Protein AF-U9UH08-F1 (afdb_monomer)

Structure (mmCIF, N/CA/C/O backbone):
data_AF-U9UH08-F1
#
_entry.id   AF-U9UH08-F1
#
loop_
_atom_site.group_PDB
_atom_site.id
_atom_site.type_symbol
_atom_site.label_atom_id
_atom_site.label_alt_id
_atom_site.label_comp_id
_atom_site.label_asym_id
_atom_site.label_entity_id
_atom_site.label_seq_id
_atom_site.pdbx_PDB_ins_code
_atom_site.Cartn_x
_atom_site.Cartn_y
_atom_site.Cartn_z
_atom_site.occupancy
_atom_site.B_iso_or_equiv
_atom_site.auth_seq_id
_atom_site.auth_comp_id
_atom_site.auth_asym_id
_atom_site.auth_atom_id
_atom_site.pdbx_PDB_model_num
ATOM 1 N N . ILE A 1 1 ? -5.313 3.548 11.427 1.00 95.50 1 ILE A N 1
ATOM 2 C CA . ILE A 1 1 ? -4.115 2.960 10.788 1.00 95.50 1 ILE A CA 1
ATOM 3 C C . ILE A 1 1 ? -4.482 2.598 9.361 1.00 95.50 1 ILE A C 1
ATOM 5 O O . ILE A 1 1 ? -5.520 1.977 9.152 1.00 95.50 1 ILE A O 1
ATOM 9 N N . ILE A 1 2 ? -3.665 3.035 8.407 1.00 97.38 2 ILE A N 1
ATOM 10 C CA . ILE A 1 2 ? -3.776 2.736 6.977 1.00 97.38 2 ILE A CA 1
ATOM 11 C C . ILE A 1 2 ? -2.430 2.154 6.556 1.00 97.38 2 ILE A C 1
ATOM 13 O O . ILE A 1 2 ? -1.393 2.650 6.990 1.00 97.38 2 ILE A O 1
ATOM 17 N N . GLY A 1 3 ? -2.432 1.110 5.736 1.00 97.56 3 GLY A N 1
ATOM 18 C CA . GLY A 1 3 ? -1.188 0.505 5.281 1.00 97.56 3 GLY A CA 1
ATOM 19 C C . GLY A 1 3 ? -1.388 -0.492 4.155 1.00 97.56 3 GLY A C 1
ATOM 20 O O . GLY A 1 3 ? -2.485 -0.654 3.619 1.00 97.56 3 GLY A O 1
ATOM 21 N N . GLY A 1 4 ? -0.310 -1.179 3.800 1.00 97.62 4 GLY A N 1
ATOM 22 C CA . GLY A 1 4 ? -0.351 -2.237 2.807 1.00 97.62 4 GLY A CA 1
ATOM 23 C C . GLY A 1 4 ? 0.892 -3.109 2.827 1.00 97.62 4 GLY A C 1
ATOM 24 O O . GLY A 1 4 ? 1.923 -2.752 3.392 1.00 97.62 4 GLY A O 1
ATOM 25 N N . TYR A 1 5 ? 0.775 -4.271 2.200 1.00 97.88 5 TYR A N 1
ATOM 26 C CA . TYR A 1 5 ? 1.850 -5.233 2.037 1.00 97.88 5 TYR A CA 1
ATOM 27 C C . TYR A 1 5 ? 2.370 -5.201 0.604 1.00 97.88 5 TYR A C 1
ATOM 29 O O . TYR A 1 5 ? 1.652 -5.528 -0.345 1.00 97.88 5 TYR A O 1
ATOM 37 N N . ASN A 1 6 ? 3.635 -4.819 0.453 1.00 97.19 6 ASN A N 1
ATOM 38 C CA . ASN A 1 6 ? 4.358 -4.868 -0.809 1.00 97.19 6 ASN A CA 1
ATOM 39 C C . ASN A 1 6 ? 5.281 -6.108 -0.817 1.00 97.19 6 ASN A C 1
ATOM 41 O O . ASN A 1 6 ? 6.273 -6.119 -0.090 1.00 97.19 6 ASN A O 1
ATOM 45 N N . PRO A 1 7 ? 4.993 -7.149 -1.624 1.00 96.00 7 PRO A N 1
ATOM 46 C CA . PRO A 1 7 ? 5.812 -8.363 -1.687 1.00 96.00 7 PRO A CA 1
ATOM 47 C C . PRO A 1 7 ? 7.095 -8.229 -2.525 1.00 96.00 7 PRO A C 1
ATOM 49 O O . PRO A 1 7 ? 7.827 -9.213 -2.639 1.00 96.00 7 PRO A O 1
ATOM 52 N N . ILE A 1 8 ? 7.321 -7.080 -3.165 1.00 94.62 8 ILE A N 1
ATOM 53 C CA . ILE A 1 8 ? 8.418 -6.835 -4.114 1.00 94.62 8 ILE A CA 1
ATOM 54 C C . ILE A 1 8 ? 9.462 -5.907 -3.487 1.00 94.62 8 ILE A C 1
ATOM 56 O O . ILE A 1 8 ? 10.656 -6.175 -3.577 1.00 94.62 8 ILE A O 1
ATOM 60 N N . GLY A 1 9 ? 9.001 -4.853 -2.813 1.00 92.50 9 GLY A N 1
ATOM 61 C CA . GLY A 1 9 ? 9.829 -3.738 -2.357 1.00 92.50 9 GLY A CA 1
ATOM 62 C C . GLY A 1 9 ? 9.668 -2.510 -3.255 1.00 92.50 9 GLY A C 1
ATOM 63 O O . GLY A 1 9 ? 9.038 -2.574 -4.312 1.00 92.50 9 GLY A O 1
ATOM 64 N N . TRP A 1 10 ? 10.177 -1.372 -2.793 1.00 92.06 10 TRP A N 1
ATOM 65 C CA . TRP A 1 10 ? 10.229 -0.131 -3.563 1.00 92.06 10 TRP A CA 1
ATOM 66 C C . TRP A 1 10 ? 11.687 0.200 -3.872 1.00 92.06 10 TRP A C 1
ATOM 68 O O . TRP A 1 10 ? 12.539 0.126 -2.986 1.00 92.06 10 TRP A O 1
ATOM 78 N N . CYS A 1 11 ? 11.969 0.521 -5.133 1.00 91.38 11 CYS A N 1
ATOM 79 C CA . CYS A 1 11 ? 13.318 0.721 -5.659 1.00 91.38 11 CYS A CA 1
ATOM 80 C C . CYS A 1 11 ? 13.447 2.018 -6.472 1.00 91.38 11 CYS A C 1
ATOM 82 O O . CYS A 1 11 ? 14.468 2.206 -7.130 1.00 91.38 11 CYS A O 1
ATOM 84 N N . ALA A 1 12 ? 12.442 2.901 -6.427 1.00 89.94 12 ALA A N 1
ATOM 85 C CA . ALA A 1 12 ? 12.426 4.180 -7.135 1.00 89.94 12 ALA A CA 1
ATOM 86 C C . ALA A 1 12 ? 12.657 4.027 -8.654 1.00 89.94 12 ALA A C 1
ATOM 88 O O . ALA A 1 12 ? 13.503 4.687 -9.248 1.00 89.94 12 ALA A O 1
ATOM 89 N N . THR A 1 13 ? 11.914 3.123 -9.296 1.00 92.75 13 THR A N 1
ATOM 90 C CA . THR A 1 13 ? 12.070 2.794 -10.726 1.00 92.75 13 THR A CA 1
ATOM 91 C C . THR A 1 13 ? 11.123 3.542 -11.666 1.00 92.75 13 THR A C 1
ATOM 93 O O . THR A 1 13 ? 11.201 3.345 -12.881 1.00 92.75 13 THR A O 1
ATOM 96 N N . SER A 1 14 ? 10.231 4.387 -11.139 1.00 92.31 14 SER A N 1
ATOM 97 C CA . SER A 1 14 ? 9.201 5.099 -11.912 1.00 92.31 14 SER A CA 1
ATOM 98 C C . SER A 1 14 ? 8.239 4.171 -12.674 1.00 92.31 14 SER A C 1
ATOM 100 O O . SER A 1 14 ? 7.762 4.484 -13.768 1.00 92.31 14 SER A O 1
ATOM 102 N N . LYS A 1 15 ? 7.952 2.991 -12.115 1.00 93.81 15 LYS A N 1
ATOM 103 C CA . LYS A 1 15 ? 7.153 1.935 -12.755 1.00 93.81 15 LYS A CA 1
ATOM 104 C C . LYS A 1 15 ? 6.066 1.405 -11.838 1.00 93.81 15 LYS A C 1
ATOM 106 O O . LYS A 1 15 ? 6.071 1.618 -10.629 1.00 93.81 15 LYS A O 1
ATOM 111 N N . TYR A 1 16 ? 5.149 0.664 -12.447 1.00 96.19 16 TYR A N 1
ATOM 112 C CA . TYR A 1 16 ? 4.281 -0.234 -11.709 1.00 96.19 16 TYR A CA 1
ATOM 113 C C . TYR A 1 16 ? 4.861 -1.639 -11.721 1.00 96.19 16 TYR A C 1
ATOM 115 O O . TYR A 1 16 ? 5.419 -2.070 -12.733 1.00 96.19 16 TYR A O 1
ATOM 123 N N . PHE A 1 17 ? 4.699 -2.353 -10.613 1.00 97.69 17 PHE A N 1
ATOM 124 C CA . PHE A 1 17 ? 5.020 -3.769 -10.548 1.00 97.69 17 PHE A CA 1
ATOM 125 C C . PHE A 1 17 ? 3.775 -4.617 -10.391 1.00 97.69 17 PHE A C 1
ATOM 127 O O . PHE A 1 17 ? 2.838 -4.269 -9.662 1.00 97.69 17 PHE A O 1
ATOM 134 N N . ASN A 1 18 ? 3.822 -5.768 -11.053 1.00 97.88 18 ASN A N 1
ATOM 135 C CA . ASN A 1 18 ? 2.732 -6.707 -11.076 1.00 97.88 18 ASN A CA 1
ATOM 136 C C . ASN A 1 18 ? 2.788 -7.689 -9.905 1.00 97.88 18 ASN A C 1
ATOM 138 O O . ASN A 1 18 ? 3.800 -8.343 -9.662 1.00 97.88 18 ASN A O 1
ATOM 142 N N . THR A 1 19 ? 1.681 -7.828 -9.180 1.00 97.88 19 THR A N 1
ATOM 143 C CA . THR A 1 19 ? 1.526 -8.874 -8.163 1.00 97.88 19 THR A CA 1
ATOM 144 C C . THR A 1 19 ? 0.064 -9.043 -7.763 1.00 97.88 19 THR A C 1
ATOM 146 O O . THR A 1 19 ? -0.690 -8.082 -7.690 1.00 97.88 19 THR A O 1
ATOM 149 N N . ASP A 1 20 ? -0.327 -10.271 -7.453 1.00 97.81 20 ASP A N 1
ATOM 150 C CA . ASP A 1 20 ? -1.601 -10.639 -6.829 1.00 97.81 20 ASP A CA 1
ATOM 151 C C . ASP A 1 20 ? -1.486 -10.814 -5.301 1.00 97.81 20 ASP A C 1
ATOM 153 O O . ASP A 1 20 ? -2.489 -10.906 -4.594 1.00 97.81 20 ASP A O 1
ATOM 157 N N . ARG A 1 21 ? -0.254 -10.842 -4.772 1.00 97.75 21 ARG A N 1
ATOM 158 C CA . ARG A 1 21 ? 0.038 -11.059 -3.347 1.00 97.75 21 ARG A CA 1
ATOM 159 C C . ARG A 1 21 ? -0.031 -9.782 -2.513 1.00 97.75 21 ARG A C 1
ATOM 161 O O . ARG A 1 21 ? 0.021 -9.874 -1.289 1.00 97.75 21 ARG A O 1
ATOM 168 N N . SER A 1 22 ? -0.124 -8.612 -3.144 1.00 98.25 22 SER A N 1
ATOM 169 C CA . SER A 1 22 ? -0.278 -7.347 -2.426 1.00 98.25 22 SER A CA 1
ATOM 170 C C . SER A 1 22 ? -1.694 -7.179 -1.868 1.00 98.25 22 SER A C 1
ATOM 172 O O . SER A 1 22 ? -2.676 -7.703 -2.398 1.00 98.25 22 SER A O 1
ATOM 174 N N . PHE A 1 23 ? -1.796 -6.445 -0.769 1.00 98.62 23 PHE A N 1
ATOM 175 C CA . PHE A 1 23 ? -3.057 -5.995 -0.201 1.00 98.62 23 PHE A CA 1
ATOM 176 C C . PHE A 1 23 ? -2.843 -4.655 0.496 1.00 98.62 23 PHE A C 1
ATOM 178 O O . PHE A 1 23 ? -1.760 -4.386 1.014 1.00 98.62 23 PHE A O 1
ATOM 185 N N . ILE A 1 24 ? -3.891 -3.844 0.546 1.00 98.75 24 ILE A N 1
ATOM 186 C CA . ILE A 1 24 ? -3.961 -2.630 1.362 1.00 98.75 24 ILE A CA 1
ATOM 187 C C . ILE A 1 24 ? -5.032 -2.817 2.430 1.00 98.75 24 ILE A C 1
ATOM 189 O O . ILE A 1 24 ? -5.975 -3.593 2.254 1.00 98.75 24 ILE A O 1
ATOM 193 N N . PHE A 1 25 ? -4.879 -2.146 3.562 1.00 98.19 25 PHE A N 1
ATOM 194 C CA . PHE A 1 25 ? -5.774 -2.303 4.696 1.00 98.19 25 PHE A CA 1
ATOM 195 C C . PHE A 1 25 ? -5.981 -0.999 5.453 1.00 98.19 25 PHE A C 1
ATOM 197 O O . PHE A 1 25 ? -5.163 -0.075 5.403 1.00 98.19 25 PHE A O 1
ATOM 204 N N . SER A 1 26 ? -7.062 -0.969 6.219 1.00 97.69 26 SER A N 1
ATOM 205 C CA . SER A 1 26 ? -7.275 0.035 7.249 1.00 97.69 26 SER A CA 1
ATOM 206 C C . SER A 1 26 ? -8.027 -0.544 8.440 1.00 97.69 26 SER A C 1
ATOM 208 O O . SER A 1 26 ? -8.819 -1.482 8.321 1.00 97.69 26 SER A O 1
ATOM 210 N N . PHE A 1 27 ? -7.738 0.006 9.614 1.00 96.81 27 PHE A N 1
ATOM 211 C CA . PHE A 1 27 ? -8.449 -0.297 10.850 1.00 96.81 27 PHE A CA 1
ATOM 212 C C . PHE A 1 27 ? -8.235 0.809 11.887 1.00 96.81 27 PHE A C 1
ATOM 214 O O . PHE A 1 27 ? -7.282 1.598 11.821 1.00 96.81 27 PHE A O 1
ATOM 221 N N . TYR A 1 28 ? -9.108 0.838 12.889 1.00 94.19 28 TYR A N 1
ATOM 222 C CA . TYR A 1 28 ? -8.961 1.688 14.064 1.00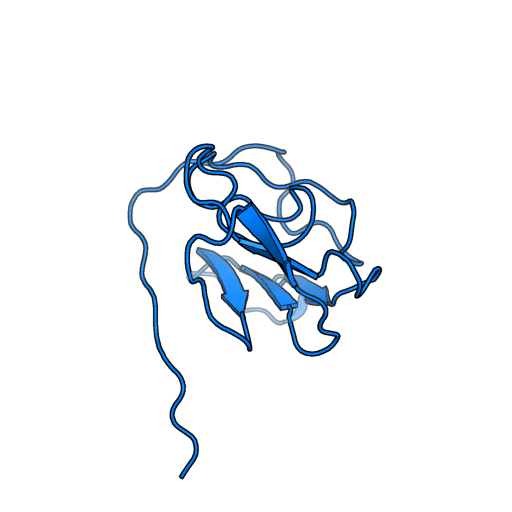 94.19 28 TYR A CA 1
ATOM 223 C C . TYR A 1 28 ? -8.288 0.893 15.180 1.00 94.19 28 TYR A C 1
ATOM 225 O O . TYR A 1 28 ? -8.793 -0.155 15.573 1.00 94.19 28 TYR A O 1
ATOM 233 N N . LEU A 1 29 ? -7.168 1.391 15.713 1.00 90.69 29 LEU A N 1
ATOM 234 C CA . LEU A 1 29 ? -6.396 0.684 16.746 1.00 90.69 29 LEU A CA 1
ATOM 235 C C . LEU A 1 29 ? -7.251 0.353 17.983 1.00 90.69 29 LEU A C 1
ATOM 237 O O . LEU A 1 29 ? -7.154 -0.736 18.535 1.00 90.69 29 LEU A O 1
ATOM 241 N N . ASN A 1 30 ? -8.160 1.261 18.348 1.00 93.31 30 ASN A N 1
ATOM 242 C CA . ASN A 1 30 ? -9.058 1.101 19.494 1.00 93.31 30 ASN A CA 1
ATOM 243 C C . ASN A 1 30 ? -10.306 0.244 19.187 1.00 93.31 30 ASN A C 1
ATOM 245 O O . ASN A 1 30 ? -11.156 0.072 20.058 1.00 93.31 30 ASN A O 1
ATOM 249 N N . ASN A 1 31 ? -10.461 -0.270 17.959 1.00 92.62 31 ASN A N 1
ATOM 250 C CA . ASN A 1 31 ? -11.599 -1.096 17.552 1.00 92.62 31 ASN A CA 1
ATOM 251 C C . ASN A 1 31 ? -11.193 -2.133 16.488 1.00 92.62 31 ASN A C 1
ATOM 253 O O . ASN A 1 31 ? -11.370 -1.929 15.286 1.00 92.62 31 ASN A O 1
ATOM 257 N N . LEU A 1 32 ? -10.675 -3.269 16.959 1.00 92.94 32 LEU A N 1
ATOM 258 C CA . LEU A 1 32 ? -10.199 -4.389 16.137 1.00 92.94 32 LEU A CA 1
ATOM 259 C C . LEU A 1 32 ? -11.275 -5.458 15.885 1.00 92.94 32 LEU A C 1
ATOM 261 O O . LEU A 1 32 ? -10.965 -6.639 15.725 1.00 92.94 32 LEU A O 1
ATOM 265 N N . LYS A 1 33 ? -12.558 -5.079 15.874 1.00 94.44 33 LYS A N 1
ATOM 266 C CA . LYS A 1 33 ? -13.621 -6.017 15.495 1.00 94.44 33 LYS A CA 1
ATOM 267 C C . LYS A 1 33 ? -13.404 -6.436 14.034 1.00 94.44 33 LYS A C 1
ATOM 269 O O . LYS A 1 33 ? -13.182 -5.566 13.196 1.00 94.44 33 LYS A O 1
ATOM 274 N N . PRO A 1 34 ? -13.521 -7.727 13.675 1.00 91.75 34 PRO A N 1
ATOM 275 C CA . PRO A 1 34 ? -13.327 -8.165 12.289 1.00 91.75 34 PRO A CA 1
ATOM 276 C C . PRO A 1 34 ? -14.200 -7.414 11.275 1.00 91.75 34 PRO A C 1
ATO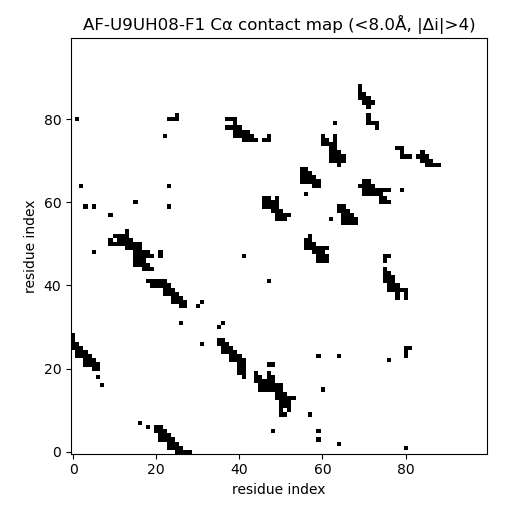M 278 O O . PRO A 1 34 ? -13.780 -7.180 10.151 1.00 91.75 34 PRO A O 1
ATOM 281 N N . THR A 1 35 ? -15.393 -6.981 11.689 1.00 91.56 35 THR A N 1
ATOM 282 C CA . THR A 1 35 ? -16.331 -6.209 10.862 1.00 91.56 35 THR A CA 1
ATOM 283 C C . THR A 1 35 ? -15.898 -4.766 10.594 1.00 91.56 35 THR A C 1
ATOM 285 O O . THR A 1 35 ? -16.484 -4.119 9.733 1.00 91.56 35 THR A O 1
ATOM 288 N N . THR A 1 36 ? -14.914 -4.242 11.329 1.00 91.88 36 THR A N 1
ATOM 289 C CA . THR A 1 36 ? -14.395 -2.872 11.183 1.00 91.88 36 THR A CA 1
ATOM 290 C C . THR A 1 36 ? -13.006 -2.828 10.556 1.00 91.88 36 THR A C 1
ATOM 292 O O . THR A 1 36 ? -12.467 -1.743 10.352 1.00 91.88 36 THR A O 1
ATOM 295 N N . ILE A 1 37 ? -12.418 -3.990 10.259 1.00 96.56 37 ILE A N 1
ATOM 296 C CA . ILE A 1 37 ? -11.150 -4.106 9.543 1.00 96.56 37 ILE A CA 1
ATOM 297 C C . ILE A 1 37 ? -11.459 -4.203 8.055 1.00 96.56 37 ILE A C 1
ATOM 299 O O . ILE A 1 37 ? -12.200 -5.083 7.618 1.00 96.56 37 ILE A O 1
ATOM 303 N N . ILE A 1 38 ? -10.848 -3.325 7.267 1.00 98.00 38 ILE A N 1
ATOM 304 C CA . ILE A 1 38 ? -10.927 -3.391 5.814 1.00 98.00 38 ILE A CA 1
ATOM 305 C C . ILE A 1 38 ? -9.634 -4.012 5.303 1.00 98.00 38 ILE A C 1
ATOM 307 O O . ILE A 1 38 ? -8.543 -3.515 5.573 1.00 98.00 38 ILE A O 1
ATOM 311 N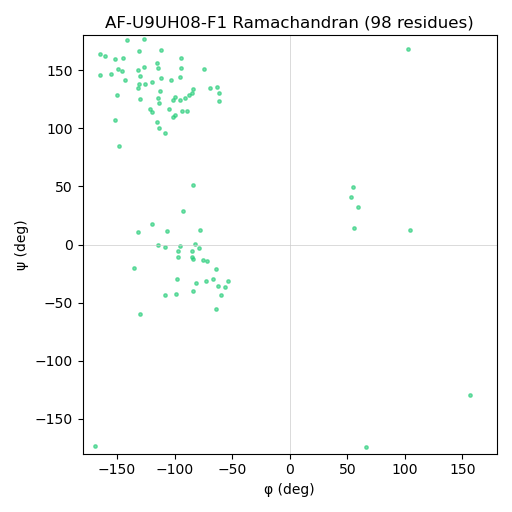 N . LEU A 1 39 ? -9.770 -5.088 4.531 1.00 98.06 39 LEU A N 1
ATOM 312 C CA . LEU A 1 39 ? -8.687 -5.711 3.783 1.00 98.06 39 LEU A CA 1
ATOM 313 C C . LEU A 1 39 ? -9.063 -5.711 2.304 1.00 98.06 39 LEU A C 1
ATOM 315 O O . LEU A 1 39 ? -10.029 -6.354 1.897 1.00 98.06 39 LEU A O 1
ATOM 319 N N . SER A 1 40 ? -8.282 -5.008 1.497 1.00 98.62 40 SER A N 1
ATOM 320 C CA . SER A 1 40 ? -8.507 -4.873 0.068 1.00 98.62 40 SER A CA 1
ATOM 321 C C . SER A 1 40 ? -7.390 -5.566 -0.698 1.00 98.62 40 SER A C 1
ATOM 323 O O . SER A 1 40 ? -6.210 -5.259 -0.526 1.00 98.62 40 SER A O 1
ATOM 325 N N . ARG A 1 41 ? -7.762 -6.537 -1.533 1.00 98.62 41 ARG A N 1
ATOM 326 C CA . ARG A 1 41 ? -6.830 -7.267 -2.401 1.00 98.62 41 ARG A CA 1
ATOM 327 C C . ARG A 1 41 ? -6.772 -6.631 -3.784 1.00 98.62 41 ARG A C 1
ATOM 329 O O . ARG A 1 41 ? -7.684 -5.905 -4.183 1.00 98.62 41 ARG A O 1
ATOM 336 N N . VAL A 1 42 ? -5.702 -6.937 -4.506 1.00 98.69 42 VAL A N 1
ATOM 337 C CA . VAL A 1 42 ? -5.487 -6.481 -5.878 1.00 98.69 42 VAL A CA 1
ATOM 338 C C . VAL A 1 42 ? -6.590 -7.006 -6.802 1.00 98.69 42 VAL A C 1
ATOM 340 O O . VAL A 1 42 ? -6.876 -8.200 -6.825 1.00 98.69 42 VAL A O 1
ATOM 343 N N . LYS A 1 43 ? -7.180 -6.100 -7.583 1.00 98.50 43 LYS A N 1
ATOM 344 C CA . LYS A 1 43 ? -8.131 -6.373 -8.670 1.00 98.50 43 LYS A CA 1
ATOM 345 C C . LYS A 1 43 ? -7.442 -6.364 -10.035 1.00 98.50 43 LYS A C 1
ATOM 347 O O . LYS A 1 43 ? -7.740 -7.210 -10.870 1.00 98.50 43 LYS A O 1
ATOM 352 N N . ASN A 1 44 ? -6.548 -5.403 -10.273 1.00 98.19 44 ASN A N 1
ATOM 353 C CA . ASN A 1 44 ? -5.738 -5.337 -11.487 1.00 98.19 44 ASN A CA 1
ATOM 354 C C . ASN A 1 44 ? -4.265 -5.522 -11.121 1.00 98.19 44 ASN A C 1
ATOM 356 O O . ASN A 1 44 ? -3.639 -4.615 -10.568 1.00 98.19 44 ASN A O 1
ATOM 360 N N . TYR A 1 45 ? -3.741 -6.705 -11.432 1.00 97.06 45 TYR A N 1
ATOM 361 C CA . TYR A 1 45 ? -2.398 -7.103 -11.040 1.00 97.06 45 TYR A CA 1
ATOM 362 C C . TYR A 1 45 ? -1.312 -6.278 -11.721 1.00 97.06 45 TYR A C 1
ATOM 364 O O . TYR A 1 45 ? -0.301 -6.058 -11.073 1.00 97.06 45 TYR A O 1
ATOM 372 N N . ASP A 1 46 ? -1.512 -5.762 -12.938 1.00 97.81 46 ASP A N 1
ATOM 373 C CA . ASP A 1 46 ? -0.486 -5.022 -13.697 1.00 97.81 46 ASP A CA 1
ATOM 374 C C . ASP A 1 46 ? -0.053 -3.710 -13.027 1.00 97.81 46 ASP A C 1
ATOM 376 O O . ASP A 1 46 ? 1.031 -3.194 -13.296 1.00 97.81 46 ASP A O 1
ATOM 380 N N . TYR A 1 47 ? -0.890 -3.175 -12.135 1.00 97.38 47 TYR A N 1
ATOM 381 C CA . TYR A 1 47 ? -0.666 -1.891 -11.473 1.00 97.38 47 TYR A CA 1
ATOM 382 C C . TYR A 1 47 ? -0.577 -2.001 -9.947 1.00 97.38 47 TYR A C 1
ATOM 384 O O . TYR A 1 47 ? -0.750 -1.004 -9.254 1.00 97.38 47 TYR A O 1
ATOM 392 N N . ALA A 1 48 ? -0.341 -3.196 -9.403 1.00 98.12 48 ALA A N 1
ATOM 393 C CA . ALA A 1 48 ? -0.491 -3.469 -7.974 1.00 98.12 48 ALA A CA 1
ATOM 394 C C . ALA A 1 48 ? 0.399 -2.599 -7.070 1.00 98.12 48 ALA A C 1
ATOM 396 O O . ALA A 1 48 ? -0.085 -2.087 -6.056 1.00 98.12 48 ALA A O 1
ATOM 397 N N . ILE A 1 49 ? 1.669 -2.411 -7.435 1.00 98.06 49 ILE A N 1
ATOM 398 C CA . ILE A 1 49 ? 2.635 -1.597 -6.684 1.00 98.06 49 ILE A CA 1
ATOM 399 C C . ILE A 1 49 ? 3.033 -0.396 -7.529 1.00 98.06 49 ILE A C 1
ATOM 401 O O . ILE A 1 49 ? 3.492 -0.576 -8.652 1.00 98.06 49 ILE A O 1
ATOM 405 N N . SER A 1 50 ? 2.896 0.807 -6.978 1.00 96.62 50 SER A N 1
ATOM 406 C CA . SER A 1 50 ? 3.417 2.034 -7.577 1.00 96.62 50 SER A CA 1
ATOM 407 C C . SER A 1 50 ? 4.803 2.317 -7.009 1.00 96.62 50 SER A C 1
ATOM 409 O O . SER A 1 50 ? 4.960 2.563 -5.804 1.00 96.62 50 SER A O 1
ATOM 411 N N . ASP A 1 51 ? 5.813 2.253 -7.874 1.00 94.38 51 ASP A N 1
ATOM 412 C CA . ASP A 1 51 ? 7.201 2.516 -7.532 1.00 94.38 51 ASP A CA 1
ATOM 413 C C . ASP A 1 51 ? 7.684 3.845 -8.114 1.00 94.38 51 ASP A C 1
ATOM 415 O O . ASP A 1 51 ? 8.064 3.929 -9.279 1.00 94.38 51 ASP A O 1
ATOM 419 N N . SER A 1 52 ? 7.643 4.902 -7.304 1.00 88.12 52 SER A N 1
ATOM 420 C CA . SER A 1 52 ? 7.936 6.274 -7.732 1.00 88.12 52 SER A CA 1
ATOM 421 C C . SER A 1 52 ? 9.322 6.721 -7.280 1.00 88.12 52 SER A C 1
ATOM 423 O O . SER A 1 52 ? 9.682 6.525 -6.129 1.00 88.12 52 SER A O 1
ATOM 425 N N . ASP A 1 53 ? 10.032 7.463 -8.127 1.00 80.56 53 ASP A N 1
ATOM 426 C CA . ASP A 1 53 ? 11.300 8.142 -7.804 1.00 80.56 53 ASP A CA 1
ATOM 427 C C . ASP A 1 53 ? 11.135 9.635 -7.448 1.00 80.56 53 ASP A C 1
ATOM 429 O O . ASP A 1 53 ? 11.903 10.173 -6.652 1.00 80.56 53 ASP A O 1
ATOM 433 N N . HIS A 1 54 ? 10.127 10.318 -8.008 1.00 74.25 54 HIS A N 1
ATOM 434 C CA . HIS A 1 54 ? 10.084 11.788 -8.008 1.00 74.25 54 HIS A CA 1
ATOM 435 C C . HIS A 1 54 ? 8.726 12.402 -7.644 1.00 74.25 54 HIS A C 1
ATOM 437 O O . HIS A 1 54 ? 8.660 13.561 -7.242 1.00 74.25 54 HIS A O 1
ATOM 443 N N . THR A 1 55 ? 7.622 11.660 -7.756 1.00 77.38 55 THR A N 1
ATOM 444 C CA . THR A 1 55 ? 6.263 12.246 -7.737 1.00 77.38 55 THR A CA 1
ATOM 445 C C . THR A 1 55 ? 5.472 11.996 -6.452 1.00 77.38 55 THR A C 1
ATOM 447 O O . THR A 1 55 ? 4.270 12.257 -6.402 1.00 77.38 55 THR A O 1
ATOM 450 N N . LYS A 1 56 ? 6.123 11.496 -5.389 1.00 84.06 56 LYS A N 1
ATOM 451 C CA . LYS A 1 56 ? 5.468 11.056 -4.137 1.00 84.06 56 LYS A CA 1
ATOM 452 C C . LYS A 1 56 ? 4.372 9.992 -4.349 1.00 84.06 56 LYS A C 1
ATOM 454 O O . LYS A 1 56 ? 3.629 9.691 -3.421 1.00 84.06 56 LYS A O 1
ATOM 459 N N . ASN A 1 57 ? 4.313 9.377 -5.532 1.00 89.81 57 ASN A N 1
ATOM 460 C CA . ASN A 1 57 ? 3.356 8.329 -5.900 1.00 89.81 57 ASN A CA 1
ATOM 461 C C . ASN A 1 57 ? 3.727 6.954 -5.311 1.00 89.81 57 ASN A C 1
ATOM 463 O O . ASN A 1 57 ? 3.187 5.938 -5.734 1.00 89.81 57 ASN A O 1
ATOM 467 N N . GLN A 1 58 ? 4.674 6.893 -4.368 1.00 94.12 58 GLN A N 1
ATOM 468 C CA . GLN A 1 58 ? 5.106 5.642 -3.754 1.00 94.12 58 GLN A CA 1
ATOM 469 C C . GLN A 1 58 ? 3.928 4.986 -3.027 1.00 94.12 58 GLN A C 1
ATOM 471 O O . GLN A 1 58 ? 3.320 5.601 -2.142 1.00 94.12 58 GLN A O 1
ATOM 476 N N . GLY A 1 59 ? 3.611 3.744 -3.388 1.00 96.38 59 GLY A N 1
ATOM 477 C CA . GLY A 1 59 ? 2.549 3.003 -2.722 1.00 96.38 59 GLY A CA 1
ATOM 478 C C . GLY A 1 59 ? 1.948 1.890 -3.569 1.00 96.38 59 GLY A C 1
ATOM 479 O O . GLY A 1 59 ? 2.668 1.040 -4.096 1.00 96.38 59 GLY A O 1
ATOM 480 N N . PHE A 1 60 ? 0.622 1.882 -3.660 1.00 98.25 60 PHE A N 1
ATOM 481 C CA . PHE A 1 60 ? -0.187 0.764 -4.136 1.00 98.25 60 PHE A CA 1
ATOM 482 C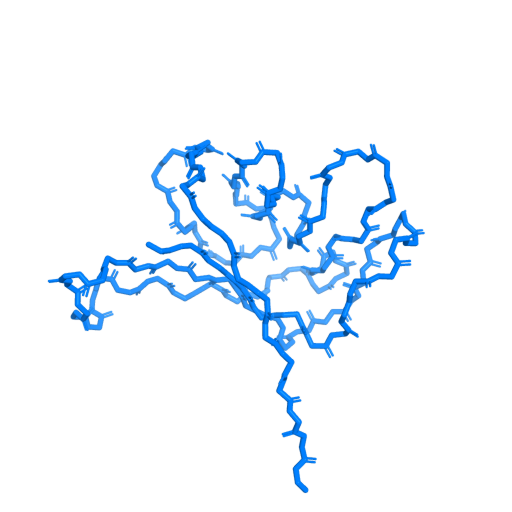 C . PHE A 1 60 ? -1.209 1.237 -5.165 1.00 98.25 60 PHE A C 1
ATOM 484 O O . PHE A 1 60 ? -1.905 2.233 -4.942 1.00 98.25 60 PHE A O 1
ATOM 491 N N . GLY A 1 61 ? -1.337 0.497 -6.266 1.00 97.81 61 GLY A N 1
ATOM 492 C CA . GLY A 1 61 ? -2.285 0.842 -7.319 1.00 97.81 61 GLY A CA 1
ATOM 493 C C . GLY A 1 61 ? -1.923 2.141 -8.037 1.00 97.81 61 GLY A C 1
ATOM 494 O O . GLY A 1 61 ? -0.915 2.783 -7.749 1.00 97.81 61 GLY A O 1
ATOM 495 N N . ARG A 1 62 ? -2.797 2.594 -8.936 1.00 96.56 62 ARG A N 1
ATOM 496 C CA . ARG A 1 62 ? -2.726 3.932 -9.552 1.00 96.56 62 ARG A CA 1
ATOM 497 C C . ARG A 1 62 ? -3.387 4.975 -8.646 1.00 96.56 62 ARG A C 1
ATOM 499 O O . ARG A 1 62 ? -4.268 5.715 -9.084 1.00 96.56 62 ARG A O 1
ATOM 506 N N . GLY A 1 63 ? -2.987 4.997 -7.378 1.00 96.19 63 GLY A N 1
ATOM 507 C CA . GLY A 1 63 ? -3.560 5.865 -6.350 1.00 96.19 63 GLY A CA 1
ATOM 508 C C . GLY A 1 63 ? -4.486 5.165 -5.365 1.00 96.19 63 GLY A C 1
ATOM 509 O O . GLY A 1 63 ? -5.172 5.856 -4.620 1.00 96.19 63 GLY A O 1
ATOM 510 N N . ASP A 1 64 ? -4.523 3.829 -5.329 1.00 98.19 64 ASP A N 1
ATOM 511 C CA . ASP A 1 64 ? -5.300 3.109 -4.313 1.00 98.19 64 ASP A CA 1
ATOM 512 C C . ASP A 1 64 ? -4.778 3.397 -2.900 1.00 98.19 64 ASP A C 1
ATOM 514 O O . ASP A 1 64 ? -5.559 3.577 -1.968 1.00 98.19 64 ASP A O 1
ATOM 518 N N . LEU A 1 65 ? -3.460 3.552 -2.767 1.00 98.00 65 LEU A N 1
ATOM 519 C CA . LEU A 1 65 ? -2.826 4.194 -1.622 1.00 98.00 65 LEU A CA 1
ATOM 520 C C . LEU A 1 65 ? -1.498 4.818 -2.060 1.00 98.00 65 LEU A C 1
ATOM 522 O O . LEU A 1 65 ? -0.526 4.099 -2.285 1.00 98.00 65 LEU A O 1
ATOM 526 N N . HIS A 1 66 ? -1.433 6.144 -2.151 1.00 96.44 66 HIS A N 1
ATOM 527 C CA . HIS A 1 66 ? -0.173 6.880 -2.254 1.00 96.44 66 HIS A CA 1
ATOM 528 C C . HIS A 1 66 ? 0.196 7.426 -0.879 1.00 96.44 66 HIS A C 1
ATOM 530 O O . HIS A 1 66 ? -0.455 8.336 -0.362 1.00 96.44 66 HIS A O 1
ATOM 536 N N . ILE A 1 67 ? 1.268 6.886 -0.298 1.00 94.12 67 ILE A N 1
ATOM 537 C CA . ILE A 1 67 ? 1.644 7.163 1.092 1.00 94.12 67 ILE A CA 1
ATOM 538 C C . ILE A 1 67 ? 1.995 8.648 1.240 1.00 94.12 67 ILE A C 1
ATOM 540 O O . ILE A 1 67 ? 1.362 9.372 1.997 1.00 94.12 67 ILE A O 1
ATOM 544 N N . PHE A 1 68 ? 2.940 9.152 0.444 1.00 92.88 68 PHE A N 1
ATOM 545 C CA . PHE A 1 68 ? 3.458 10.516 0.615 1.00 92.88 68 PHE A CA 1
ATOM 546 C C . PHE A 1 68 ? 2.615 11.614 -0.047 1.00 92.88 68 PHE A C 1
ATOM 548 O O . PHE A 1 68 ? 2.821 12.794 0.242 1.00 92.88 68 PHE A O 1
ATOM 555 N N . GLN A 1 69 ? 1.667 11.252 -0.917 1.00 9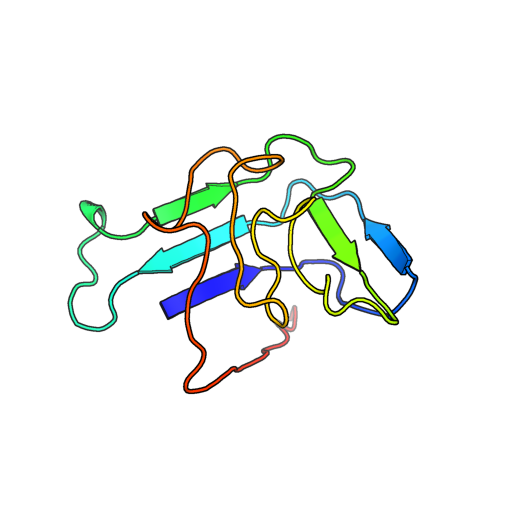4.62 69 GLN A N 1
ATOM 556 C CA . GLN A 1 69 ? 0.603 12.167 -1.355 1.00 94.62 69 GLN A CA 1
ATOM 557 C C . GLN A 1 69 ? -0.582 12.198 -0.393 1.00 94.62 69 GLN A C 1
ATOM 559 O O . GLN A 1 69 ? -1.481 13.011 -0.587 1.00 94.62 69 GLN A O 1
ATOM 564 N N . LYS A 1 70 ? -0.574 11.334 0.630 1.00 96.00 70 LYS A N 1
ATOM 565 C CA . LYS A 1 70 ? -1.637 11.221 1.622 1.00 96.00 70 LYS A CA 1
ATOM 566 C C . LYS A 1 70 ? -3.012 11.014 0.981 1.00 96.00 70 LYS A C 1
ATOM 568 O O . LYS A 1 70 ? -4.001 11.621 1.389 1.00 96.00 70 LYS A O 1
ATOM 573 N N . SER A 1 71 ? -3.058 10.182 -0.061 1.00 96.44 71 SER A N 1
ATOM 574 C CA . SER A 1 71 ? -4.264 9.953 -0.852 1.00 96.44 71 SER A CA 1
ATOM 575 C C . SER A 1 71 ? -4.548 8.470 -1.080 1.00 96.44 71 SER A C 1
ATOM 577 O O . SER A 1 71 ? -3.645 7.631 -1.097 1.00 96.44 71 SER A O 1
ATOM 579 N N . CYS A 1 72 ? -5.829 8.135 -1.215 1.00 97.06 72 CYS A N 1
ATOM 580 C CA . CYS A 1 72 ? -6.309 6.780 -1.458 1.00 97.06 72 CYS A CA 1
ATOM 581 C C . CYS A 1 72 ? -7.613 6.800 -2.268 1.00 97.06 72 CYS A C 1
ATOM 583 O O . CYS A 1 72 ? -8.573 7.498 -1.948 1.00 97.06 72 CYS A O 1
ATOM 585 N N . LYS A 1 73 ? -7.646 6.035 -3.352 1.00 96.94 73 LYS A N 1
ATOM 586 C CA . LYS A 1 73 ? -8.773 5.920 -4.284 1.00 96.94 73 LYS A CA 1
ATOM 587 C C . LYS A 1 73 ? -9.140 4.450 -4.458 1.00 96.94 73 LYS A C 1
ATOM 589 O O . LYS A 1 73 ? -8.510 3.572 -3.886 1.00 96.94 73 LYS A O 1
ATOM 594 N N . LEU A 1 74 ? -10.183 4.165 -5.229 1.00 98.06 74 LEU A N 1
ATOM 595 C CA . LEU A 1 74 ? -10.511 2.794 -5.617 1.00 98.06 74 LEU A CA 1
ATOM 596 C C . LEU A 1 74 ? -10.313 2.647 -7.123 1.00 98.06 74 LEU A C 1
ATOM 598 O O . LEU A 1 74 ? -11.165 3.080 -7.898 1.00 98.06 74 LEU A O 1
ATOM 602 N N . VAL A 1 75 ? -9.182 2.071 -7.535 1.00 97.88 75 VAL A N 1
ATOM 603 C CA . VAL A 1 75 ? -8.812 1.944 -8.954 1.00 97.88 75 VAL A CA 1
ATOM 604 C C . VAL A 1 75 ? -8.395 0.513 -9.284 1.00 97.88 75 VAL A C 1
ATOM 606 O O . VAL A 1 75 ? -9.013 -0.132 -10.135 1.00 97.88 75 VAL A O 1
ATOM 609 N N . ASN A 1 76 ? -7.363 -0.003 -8.618 1.00 98.56 76 ASN A N 1
ATOM 610 C CA . ASN A 1 76 ? -6.741 -1.294 -8.909 1.00 98.56 76 ASN A CA 1
ATOM 611 C C . ASN A 1 76 ? -6.910 -2.331 -7.798 1.00 98.56 76 ASN A C 1
ATOM 613 O O . ASN A 1 76 ? -6.475 -3.467 -7.982 1.00 98.56 76 ASN A O 1
ATOM 617 N N . TYR A 1 77 ? -7.567 -1.984 -6.695 1.00 98.69 77 TYR A N 1
ATOM 618 C CA . TYR A 1 77 ? -7.927 -2.890 -5.606 1.00 98.69 77 TYR A CA 1
ATOM 619 C C . TYR A 1 77 ? -9.454 -3.089 -5.540 1.00 98.69 77 TYR A C 1
ATOM 621 O O . TYR A 1 77 ? -10.211 -2.416 -6.240 1.00 98.69 77 TYR A O 1
ATOM 629 N N . PHE A 1 78 ? -9.933 -4.076 -4.778 1.00 98.56 78 PHE A N 1
ATOM 630 C CA . PHE A 1 78 ? -11.361 -4.442 -4.760 1.00 98.56 78 PHE A CA 1
ATOM 631 C C . PHE A 1 78 ? -12.237 -3.560 -3.867 1.00 98.56 78 PHE A C 1
ATOM 633 O O . PHE A 1 78 ? -13.412 -3.357 -4.168 1.00 98.56 78 PHE A O 1
ATOM 640 N N . VAL A 1 79 ? -11.686 -3.069 -2.761 1.00 98.00 79 VAL A N 1
ATOM 641 C CA . VAL A 1 79 ? -12.426 -2.392 -1.688 1.00 98.00 79 VAL A CA 1
ATOM 642 C C . VAL A 1 79 ? -11.743 -1.073 -1.330 1.00 98.00 79 VAL A C 1
ATOM 644 O O . VAL A 1 79 ? -10.516 -1.006 -1.237 1.00 98.00 79 VAL A O 1
ATOM 647 N N . LYS A 1 80 ? -12.536 -0.019 -1.121 1.00 97.44 80 LYS A N 1
ATOM 648 C CA . LYS A 1 80 ? -12.043 1.272 -0.626 1.00 97.44 80 LYS A CA 1
ATOM 649 C C . LYS A 1 80 ? -11.608 1.122 0.834 1.00 97.44 80 LYS A C 1
ATOM 651 O O . LYS A 1 80 ? -12.345 0.541 1.620 1.00 97.44 80 LYS A O 1
ATOM 656 N N . ILE A 1 81 ? -10.446 1.657 1.205 1.00 97.56 81 ILE A N 1
ATOM 657 C CA . ILE A 1 81 ? -9.914 1.545 2.577 1.00 97.56 81 ILE A CA 1
ATOM 658 C C . ILE A 1 81 ? -10.205 2.760 3.463 1.00 97.56 81 ILE A C 1
ATOM 660 O O . ILE A 1 81 ? -9.882 2.747 4.647 1.00 97.56 81 ILE A O 1
ATOM 664 N N . HIS A 1 82 ? -10.786 3.825 2.922 1.00 96.12 82 HIS A N 1
ATOM 665 C CA . HIS A 1 82 ? -11.066 5.040 3.678 1.00 96.12 82 HIS A CA 1
ATOM 666 C C . HIS A 1 82 ? -12.218 5.815 3.040 1.00 96.12 82 HIS A C 1
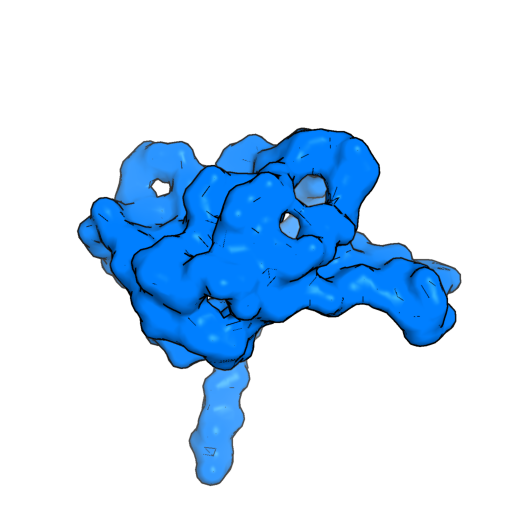ATOM 668 O O . HIS A 1 82 ? -12.353 5.814 1.819 1.00 96.12 82 HIS A O 1
ATOM 674 N N . ASP A 1 83 ? -13.045 6.495 3.831 1.00 94.06 83 ASP A N 1
ATOM 675 C CA . ASP A 1 83 ? -14.224 7.193 3.304 1.00 94.06 83 ASP A CA 1
ATOM 676 C C . ASP A 1 83 ? -13.866 8.464 2.520 1.00 94.06 83 ASP A C 1
ATOM 678 O O . ASP A 1 83 ? -14.518 8.775 1.523 1.00 94.06 83 ASP A O 1
ATOM 682 N N . SER A 1 84 ? -12.785 9.151 2.895 1.00 96.19 84 SER A N 1
ATOM 683 C CA . SER A 1 84 ? -12.215 10.291 2.157 1.00 96.19 84 SER A CA 1
ATOM 684 C C . SER A 1 84 ? -11.096 9.841 1.215 1.00 96.19 84 SER A C 1
ATOM 686 O O . SER A 1 84 ? -10.394 8.878 1.513 1.00 96.19 84 SER A O 1
ATOM 688 N N . GLU A 1 85 ? -10.887 10.566 0.112 1.00 96.50 85 GLU A N 1
ATOM 689 C CA . GLU A 1 85 ? -9.749 10.322 -0.787 1.00 96.50 85 GLU A CA 1
ATOM 690 C C . GLU A 1 85 ? -8.408 10.817 -0.238 1.00 96.50 85 GLU A C 1
ATOM 692 O O . GLU A 1 85 ? -7.369 10.451 -0.776 1.00 96.50 85 GLU A O 1
ATOM 697 N N . ASN A 1 86 ? -8.417 11.636 0.816 1.00 9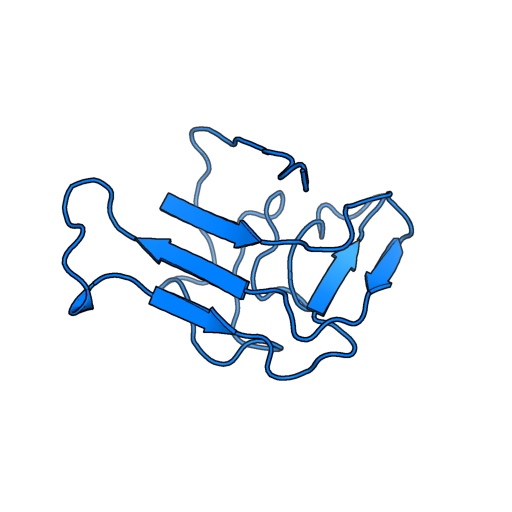7.00 86 ASN A N 1
ATOM 698 C CA . ASN A 1 86 ? -7.212 12.184 1.438 1.00 97.00 86 ASN A CA 1
ATOM 699 C C . ASN A 1 86 ? -7.195 11.899 2.943 1.00 97.00 86 ASN A C 1
ATOM 701 O O . ASN A 1 86 ? -8.255 11.778 3.569 1.00 97.00 86 ASN A O 1
ATOM 705 N N . PHE A 1 87 ? -5.994 11.822 3.509 1.00 95.69 87 PHE A N 1
ATOM 706 C CA . PHE A 1 87 ? -5.741 11.607 4.933 1.00 95.69 87 PHE A CA 1
ATOM 707 C C . PHE A 1 87 ? -4.553 12.450 5.420 1.00 95.69 87 PHE A C 1
ATOM 709 O O . PHE A 1 87 ? -3.899 13.130 4.637 1.00 95.69 87 PHE A O 1
ATOM 716 N N . GLU A 1 88 ? -4.274 12.410 6.720 1.00 95.88 88 GLU A N 1
ATOM 717 C CA . GLU A 1 88 ? -3.077 13.008 7.318 1.00 95.88 88 GLU A CA 1
ATOM 718 C C . GLU A 1 88 ? -2.177 11.922 7.915 1.00 95.88 88 GLU A C 1
ATOM 720 O O . GLU A 1 88 ? -2.634 10.816 8.209 1.00 95.88 88 GLU A O 1
ATOM 725 N N . ILE A 1 89 ? -0.885 12.229 8.045 1.00 94.94 89 ILE A N 1
ATOM 726 C CA . ILE A 1 89 ? 0.129 11.311 8.575 1.00 94.94 89 ILE A CA 1
ATOM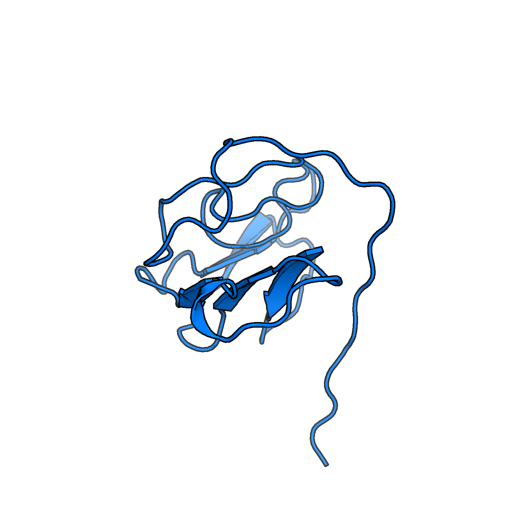 727 C C . ILE A 1 89 ? 0.744 11.952 9.808 1.00 94.94 89 ILE A C 1
ATOM 729 O O . ILE A 1 89 ? 1.439 12.960 9.680 1.00 94.94 89 ILE A O 1
ATOM 733 N N . ASP A 1 90 ? 0.513 11.329 10.959 1.00 95.94 90 ASP A N 1
ATOM 734 C CA . ASP A 1 90 ? 1.220 11.649 12.199 1.00 95.94 90 ASP A CA 1
ATOM 735 C C . ASP A 1 90 ? 2.563 10.905 12.268 1.00 95.94 90 ASP A C 1
ATOM 737 O O . ASP A 1 90 ? 3.572 11.486 12.658 1.00 95.94 90 ASP A O 1
ATOM 741 N N . ASP A 1 91 ? 2.584 9.636 11.840 1.00 96.44 91 ASP A N 1
ATOM 742 C CA . ASP A 1 91 ? 3.773 8.777 11.810 1.00 96.44 91 ASP A CA 1
ATOM 743 C C . ASP A 1 91 ? 3.674 7.719 10.692 1.00 96.44 91 ASP A C 1
ATOM 745 O O . ASP A 1 91 ? 2.577 7.419 10.202 1.00 96.44 91 ASP A O 1
ATOM 749 N N . TYR A 1 92 ? 4.809 7.151 10.276 1.00 94.75 92 TYR A N 1
ATOM 750 C CA . TYR A 1 92 ? 4.872 6.047 9.320 1.00 94.75 92 TYR A CA 1
ATOM 751 C C . TYR A 1 92 ? 5.980 5.046 9.666 1.00 94.75 92 TYR A C 1
ATOM 753 O O . TYR A 1 92 ? 7.098 5.410 10.016 1.00 94.75 92 TYR A O 1
ATOM 761 N N . GLU A 1 93 ? 5.684 3.763 9.469 1.00 96.19 93 GLU A N 1
ATOM 762 C CA . GLU A 1 93 ? 6.615 2.666 9.726 1.00 96.19 93 GLU A CA 1
ATOM 763 C C . GLU A 1 93 ? 6.690 1.736 8.508 1.00 96.19 93 GLU A C 1
ATOM 765 O O . GLU A 1 93 ? 5.695 1.508 7.813 1.00 96.19 93 GLU A O 1
ATOM 770 N N . VAL A 1 94 ? 7.875 1.179 8.247 1.00 94.06 94 VAL A N 1
ATOM 771 C CA . VAL A 1 94 ? 8.105 0.194 7.181 1.00 94.06 94 VAL A CA 1
ATOM 772 C C . VAL A 1 94 ? 8.842 -1.002 7.767 1.00 94.06 94 VAL A C 1
ATOM 774 O O . VAL A 1 94 ? 9.923 -0.860 8.332 1.00 94.06 94 VAL A O 1
ATOM 777 N N . PHE A 1 95 ? 8.269 -2.193 7.588 1.00 94.56 95 PHE A N 1
ATOM 778 C CA . PHE A 1 95 ? 8.826 -3.449 8.084 1.00 94.56 95 PHE A CA 1
ATOM 779 C C . PHE A 1 95 ? 9.118 -4.407 6.930 1.00 94.56 95 PHE A C 1
ATOM 781 O O . PHE A 1 95 ? 8.317 -4.544 6.003 1.00 94.56 95 PHE A O 1
ATOM 788 N N . GLN A 1 96 ? 10.243 -5.117 7.015 1.00 92.94 96 GLN A N 1
ATOM 789 C CA . GLN A 1 96 ? 10.581 -6.201 6.098 1.00 92.94 96 GLN A CA 1
ATOM 790 C C . GLN A 1 96 ? 10.267 -7.552 6.748 1.00 92.94 96 GLN A C 1
ATOM 792 O O . GLN A 1 96 ? 10.733 -7.848 7.845 1.00 92.94 96 GLN A O 1
ATOM 797 N N . VAL A 1 97 ? 9.498 -8.393 6.052 1.00 88.56 97 VAL A N 1
ATOM 798 C CA . VAL A 1 97 ? 9.227 -9.768 6.490 1.00 88.56 97 VAL A CA 1
ATOM 799 C C . VAL A 1 97 ? 10.311 -10.690 5.936 1.00 88.56 97 VAL A C 1
ATOM 801 O O . VAL A 1 97 ? 10.405 -10.877 4.722 1.00 88.56 97 VAL A O 1
ATOM 804 N N . MET A 1 98 ? 11.111 -11.280 6.822 1.00 87.94 98 MET A N 1
ATOM 805 C CA . MET A 1 98 ? 12.112 -12.287 6.465 1.00 87.94 98 MET A CA 1
ATOM 806 C C . MET A 1 98 ? 11.452 -13.667 6.386 1.00 87.94 98 MET A C 1
ATOM 808 O O . MET A 1 98 ? 10.677 -14.038 7.268 1.00 87.94 98 MET A O 1
ATOM 812 N N . LYS A 1 99 ? 11.743 -14.427 5.326 1.00 79.81 99 LYS A N 1
ATOM 813 C CA . LYS A 1 99 ? 11.412 -15.856 5.291 1.00 79.81 99 LYS A CA 1
ATOM 814 C C . LYS A 1 99 ? 12.538 -16.627 5.970 1.00 79.81 99 LYS A C 1
ATOM 816 O O . LYS A 1 99 ? 13.700 -16.396 5.639 1.00 79.81 99 LYS A O 1
ATOM 821 N N . ASN A 1 100 ? 12.162 -17.508 6.890 1.00 61.28 100 ASN A N 1
ATOM 822 C CA . ASN A 1 100 ? 13.053 -18.515 7.463 1.00 61.28 100 ASN A CA 1
ATOM 823 C C . ASN A 1 100 ? 13.228 -19.691 6.502 1.00 61.28 100 ASN A C 1
ATOM 825 O O . ASN A 1 100 ? 12.270 -19.963 5.738 1.00 61.28 100 ASN A O 1
#

Secondary structure (DSSP, 8-state):
-EEEE-SS-----SEEE--SS-EEEE-BTTB--GGG-EEEEBS-GGGSEEE-SSSS--EETTTTEETTTTB--SSSBSS-S-SSSB---S----------

Sequence (100 aa):
IIGGYNPIGWCATSKYFNTDRSFIFSFYLNNLKPTTIILSRVKNYDYAISDSDHTKNQGFGRGDLHIFQKSCKLVNYFVKIHDSENFEIDDYEVFQVMKN

Radius of gyration: 13.04 Å; Cα contacts (8 Å, |Δi|>4): 215; chains: 1; bounding box: 30×32×33 Å

Organism: Rhizophagus irregularis (strain DAOM 181602 / DAOM 197198 / MUCL 43194) (NCBI:txid747089)

Nearest PDB structures (foldseek):
  8gs2-assembly1_B  TM=5.081E-01  e=9.249E+00  Desulfonema ishimotonii

Solvent-accessible surface area (backbone atoms only — not comparable to full-atom values): 5873 Å² total; per-residue (Å²): 91,75,54,65,49,71,90,84,72,80,79,49,72,67,43,59,41,68,38,74,82,31,37,39,33,20,36,46,88,95,46,81,51,76,90,55,49,40,78,19,44,46,67,37,35,71,37,29,30,22,23,38,65,84,76,46,46,35,40,28,18,88,39,35,33,14,63,76,65,31,29,35,45,76,70,22,41,73,49,69,62,59,96,54,53,60,63,86,80,93,77,89,86,88,86,85,85,80,83,130

Mean pre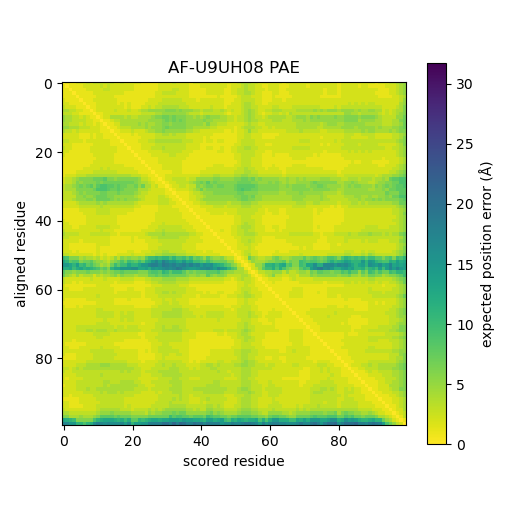dicted aligned error: 3.13 Å

Foldseek 3Di:
DKFKDDPPDADQPQAAAFDQPIWIWDADPVDPDVVRIDIWTFQARRRAAGHHNPDLQGGGGNFCPRPRQQAHDPDGIDDRHDPDRGDDDPDDDDDDDDDD

pLDDT: mean 94.58, std 5.6, range [61.28, 98.75]

InterPro domains:
  IPR006571 TLDc domain [PS51886] (1-98)